Protein AF-A0A7X2MTB7-F1 (afdb_monomer_lite)

Radius of gyration: 14.41 Å; chains: 1; bounding box: 42×30×32 Å

Secondary structure (DSSP, 8-state):
------EEEEETTEEEEEE-S-SS--HHHHHHHHTS--SEEEEE--BSS-SS--SS-BHHHHHHHHHHH--SEEEEES--HHHHHHHTTSPPPTTEEE--TT-----S--S----

pLDDT: mean 92.4, std 11.36, range [48.0, 98.69]

Foldseek 3Di:
DDDDDWDWDDDPNAIETAAPAADADDPVRLVVLLPDAHQEYEAEAAADDDPDDDRHHHPVRQVVSCVSNVHQAYEYDNYHPNRVVVCVPDPDDPRYDYDDPPDDDDRPCPDDDDD

Sequence (115 aa):
SKLTHGYLFDWHGTRLAWLCDTCGLPPDTADFLRGQPLDQLVIDCNDPPQAEPRNHNDVTQALAIAEMLQPRQTWLTHLSHEMDNWLAENPLPDGVLAARDGQTLLCGAHWPVTV

Organism: Enterobacter agglomerans (NCBI:txid549)

Structure (mmCIF, N/CA/C/O backbone):
data_AF-A0A7X2MTB7-F1
#
_entry.id   AF-A0A7X2MTB7-F1
#
loop_
_atom_site.group_PDB
_atom_site.id
_atom_site.type_symbol
_atom_site.label_atom_id
_atom_site.label_alt_id
_atom_site.label_comp_id
_atom_site.label_asym_id
_atom_site.label_entity_id
_atom_site.label_seq_id
_atom_site.pdbx_PDB_ins_code
_atom_site.Cartn_x
_atom_site.Cartn_y
_atom_site.Cartn_z
_atom_site.occupancy
_atom_site.B_iso_or_equiv
_atom_site.auth_seq_id
_atom_site.auth_comp_id
_atom_site.auth_asym_id
_atom_site.auth_atom_id
_atom_site.pdbx_PDB_model_num
ATOM 1 N N . SER A 1 1 ? -6.693 12.319 -15.224 1.00 65.69 1 SER A N 1
ATOM 2 C CA . SER A 1 1 ? -7.130 11.554 -14.043 1.00 65.69 1 SER A CA 1
ATOM 3 C C . SER A 1 1 ? -8.577 11.909 -13.717 1.00 65.69 1 SER A C 1
ATOM 5 O O . SER A 1 1 ? -8.968 13.044 -13.987 1.00 65.69 1 SER A O 1
ATOM 7 N N . LYS A 1 2 ? -9.378 10.950 -13.236 1.00 80.56 2 LYS A N 1
ATOM 8 C CA . LYS A 1 2 ? -10.731 11.179 -12.690 1.00 80.56 2 LYS A CA 1
ATOM 9 C C . LYS A 1 2 ? -10.641 11.189 -11.159 1.00 80.56 2 LYS A C 1
ATOM 11 O O . LYS A 1 2 ? -9.608 10.833 -10.610 1.00 80.56 2 LYS A O 1
ATOM 16 N N . LEU A 1 3 ? -11.703 11.616 -10.479 1.00 89.94 3 LEU A N 1
ATOM 17 C CA . LEU A 1 3 ? -11.776 11.491 -9.024 1.00 89.94 3 LEU A CA 1
ATOM 18 C C . LEU A 1 3 ? -11.737 10.003 -8.638 1.00 89.94 3 LEU A C 1
ATOM 20 O O . LEU A 1 3 ? -12.569 9.234 -9.121 1.00 89.94 3 LEU A O 1
ATOM 24 N N . THR A 1 4 ? -10.791 9.636 -7.777 1.00 94.00 4 THR A N 1
ATOM 25 C CA . THR A 1 4 ? -10.588 8.267 -7.287 1.00 94.00 4 THR A CA 1
ATOM 26 C C . THR A 1 4 ? -10.678 8.259 -5.767 1.00 94.00 4 THR A C 1
ATOM 28 O O . THR A 1 4 ? -10.204 9.185 -5.107 1.00 94.00 4 THR A O 1
ATOM 31 N N . HIS A 1 5 ? -11.298 7.220 -5.212 1.00 96.50 5 HIS A N 1
ATOM 32 C CA . HIS A 1 5 ? -11.451 7.038 -3.774 1.00 96.50 5 HIS A CA 1
ATOM 33 C C . HIS A 1 5 ? -10.877 5.688 -3.353 1.00 96.50 5 HIS A C 1
ATOM 35 O O . HIS A 1 5 ? -11.167 4.672 -3.978 1.00 96.50 5 HIS A O 1
ATOM 41 N N . GLY A 1 6 ? -10.112 5.693 -2.263 1.00 97.31 6 GLY A N 1
ATOM 42 C CA . GLY A 1 6 ? -9.877 4.496 -1.462 1.00 97.31 6 GLY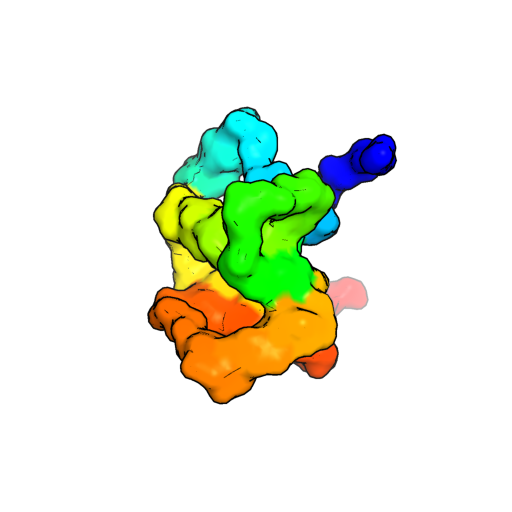 A CA 1
ATOM 43 C C . GLY A 1 6 ? -10.988 4.307 -0.427 1.00 97.31 6 GLY A C 1
ATOM 44 O O . GLY A 1 6 ? -11.746 5.238 -0.136 1.00 97.31 6 GLY A O 1
ATOM 45 N N . TYR A 1 7 ? -11.064 3.112 0.152 1.00 98.00 7 TYR A N 1
ATOM 46 C CA . TYR A 1 7 ? -12.074 2.758 1.151 1.00 98.00 7 TYR A CA 1
ATOM 47 C C . TYR A 1 7 ? -11.429 2.148 2.394 1.00 98.00 7 TYR A C 1
ATOM 49 O O . TYR A 1 7 ? -10.503 1.347 2.292 1.00 98.00 7 TYR A O 1
ATOM 57 N N . LEU A 1 8 ? -11.950 2.503 3.568 1.00 97.81 8 LEU A N 1
ATOM 58 C CA . LEU A 1 8 ? -11.659 1.826 4.829 1.00 97.81 8 LEU A CA 1
ATOM 59 C C . LEU A 1 8 ? -12.908 1.055 5.256 1.00 97.81 8 LEU A C 1
ATOM 61 O O . LEU A 1 8 ? -13.969 1.647 5.454 1.00 97.81 8 LEU A O 1
ATOM 65 N N . PHE A 1 9 ? -12.770 -0.253 5.418 1.00 95.50 9 PHE A N 1
ATOM 66 C CA . PHE A 1 9 ? -13.792 -1.123 5.982 1.00 95.50 9 PHE A CA 1
ATOM 67 C C . PHE A 1 9 ? -13.479 -1.333 7.461 1.00 95.50 9 PHE A C 1
ATOM 69 O O . PHE A 1 9 ? -12.379 -1.768 7.796 1.00 95.50 9 PHE A O 1
ATOM 76 N N . ASP A 1 10 ? -14.439 -1.033 8.333 1.00 93.31 10 ASP A N 1
ATOM 77 C CA . ASP A 1 10 ? -14.369 -1.311 9.769 1.00 93.31 10 ASP A CA 1
ATOM 78 C C . ASP A 1 10 ? -15.505 -2.269 10.129 1.00 93.31 10 ASP A C 1
ATOM 80 O O . ASP A 1 10 ? -16.684 -1.961 9.924 1.00 93.31 10 ASP A O 1
ATOM 84 N N . TRP A 1 11 ? -15.149 -3.454 10.617 1.00 88.25 11 TRP A N 1
ATOM 85 C CA . TRP A 1 11 ? -16.112 -4.468 11.012 1.00 88.25 11 TRP A CA 1
ATOM 86 C C . TRP A 1 11 ? -15.626 -5.242 12.230 1.00 88.25 11 TRP A C 1
ATOM 88 O O . TRP A 1 11 ? -14.605 -5.923 12.184 1.00 88.25 11 TRP A O 1
ATOM 98 N N . HIS A 1 12 ? -16.397 -5.177 13.319 1.00 86.81 12 HIS A N 1
ATOM 99 C CA . HIS A 1 12 ? -16.155 -5.954 14.542 1.00 86.81 12 HIS A CA 1
ATOM 100 C C . HIS A 1 12 ? -14.711 -5.822 15.076 1.00 86.81 12 HIS A C 1
ATOM 102 O O . HIS A 1 12 ? -14.137 -6.776 15.597 1.00 86.81 12 HIS A O 1
ATOM 108 N N . GLY A 1 13 ? -14.120 -4.628 14.951 1.00 85.12 13 GLY A N 1
ATOM 109 C CA . GLY A 1 13 ? -12.756 -4.352 15.404 1.00 85.12 13 GLY A CA 1
ATOM 110 C C . GLY A 1 13 ? -11.658 -4.829 14.453 1.00 85.12 13 GLY A C 1
ATOM 111 O O . GLY A 1 13 ? -10.490 -4.693 14.797 1.00 85.12 13 GLY A O 1
ATOM 112 N N . THR A 1 14 ? -12.011 -5.364 13.281 1.00 90.38 14 THR A N 1
ATOM 113 C CA . THR A 1 14 ? -11.074 -5.591 12.177 1.00 90.38 14 THR A CA 1
ATOM 114 C C . THR A 1 14 ? -11.167 -4.467 11.157 1.00 90.38 14 THR A C 1
ATOM 116 O O . THR A 1 14 ? -12.270 -4.041 10.798 1.00 90.38 14 THR A O 1
ATOM 119 N N . ARG A 1 15 ? -10.013 -4.013 10.660 1.00 94.56 15 ARG A N 1
ATOM 120 C CA . ARG A 1 15 ? -9.942 -2.933 9.669 1.00 94.56 15 ARG A CA 1
ATOM 121 C C . ARG A 1 15 ? -9.154 -3.317 8.428 1.00 94.56 15 ARG A C 1
ATOM 123 O O . ARG A 1 15 ? -8.008 -3.758 8.522 1.00 94.56 15 ARG A O 1
ATOM 130 N N . LEU A 1 16 ? -9.765 -3.088 7.266 1.00 96.88 16 LEU A N 1
ATOM 131 C CA . LEU A 1 16 ? -9.142 -3.259 5.955 1.00 96.88 16 LEU A CA 1
ATOM 132 C C . LEU A 1 16 ? -9.163 -1.939 5.189 1.00 96.88 16 LEU A C 1
ATOM 134 O O . LEU A 1 16 ? -10.232 -1.373 4.968 1.00 96.88 16 LEU A O 1
ATOM 138 N N . ALA A 1 17 ? -8.000 -1.472 4.745 1.00 98.19 17 ALA A N 1
ATOM 139 C CA . ALA A 1 17 ? -7.891 -0.366 3.801 1.00 98.19 17 ALA A CA 1
ATOM 140 C C . ALA A 1 17 ? -7.702 -0.911 2.378 1.00 98.19 17 ALA A C 1
ATOM 142 O O . ALA A 1 17 ? -6.840 -1.757 2.154 1.00 98.19 17 ALA A O 1
ATOM 143 N N . TRP A 1 18 ? -8.494 -0.422 1.426 1.00 98.44 18 TRP A N 1
ATOM 144 C CA . TRP A 1 18 ? -8.375 -0.713 -0.003 1.00 98.44 18 TRP A CA 1
ATOM 145 C C . TRP A 1 18 ? -8.043 0.574 -0.757 1.00 98.44 18 TRP A C 1
ATOM 147 O O . TRP A 1 18 ? -8.889 1.465 -0.875 1.00 98.44 18 TRP A O 1
ATOM 157 N N . LEU A 1 19 ? -6.809 0.682 -1.247 1.00 98.31 19 LEU A N 1
ATOM 158 C CA . LEU A 1 19 ? -6.231 1.896 -1.823 1.00 98.31 19 LEU A CA 1
ATOM 159 C C . LEU A 1 19 ? -5.758 1.622 -3.259 1.00 98.31 19 LEU A C 1
ATOM 161 O O . LEU A 1 19 ? -4.579 1.370 -3.497 1.00 98.31 19 LEU A O 1
ATOM 165 N N . CYS A 1 20 ? -6.693 1.636 -4.210 1.00 96.44 20 CYS A N 1
ATOM 166 C CA . CYS A 1 20 ? -6.417 1.411 -5.629 1.00 96.44 20 CYS A CA 1
ATOM 167 C C . CYS A 1 20 ? -7.463 2.142 -6.493 1.00 96.44 20 CYS A C 1
ATOM 169 O O . CYS A 1 20 ? -8.658 2.020 -6.215 1.00 96.44 20 CYS A O 1
ATOM 171 N N . ASP A 1 21 ? -7.097 2.905 -7.524 1.00 95.56 21 ASP A N 1
ATOM 172 C CA . ASP A 1 21 ? -5.727 3.220 -7.982 1.00 95.56 21 ASP A CA 1
ATOM 173 C C . ASP A 1 21 ? -5.165 4.452 -7.246 1.00 95.56 21 ASP A C 1
ATOM 175 O O . ASP A 1 21 ? -5.921 5.378 -6.924 1.00 95.56 21 ASP A O 1
ATOM 179 N N . THR A 1 22 ? -3.854 4.500 -6.976 1.00 95.19 22 THR A N 1
ATOM 180 C CA . THR A 1 22 ? -3.219 5.662 -6.326 1.00 95.19 22 THR A CA 1
ATOM 181 C C . THR A 1 22 ? -1.715 5.776 -6.606 1.00 95.19 22 THR A C 1
ATOM 183 O O . THR A 1 22 ? -1.015 4.783 -6.770 1.00 95.19 22 THR A O 1
ATOM 186 N N . CYS A 1 23 ? -1.201 7.009 -6.587 1.00 94.81 23 CYS A N 1
ATOM 187 C CA . CYS A 1 23 ? 0.229 7.326 -6.593 1.00 94.81 23 CYS A CA 1
ATOM 188 C C . CYS A 1 23 ? 0.524 8.219 -5.385 1.00 94.81 23 CYS A C 1
ATOM 190 O O . CYS A 1 23 ? 0.114 9.383 -5.345 1.00 94.81 23 CYS A O 1
ATOM 192 N N . GLY A 1 24 ? 1.182 7.667 -4.371 1.00 95.00 24 GLY A N 1
ATOM 193 C CA . GLY A 1 24 ? 1.238 8.261 -3.042 1.00 95.00 24 GLY A CA 1
ATOM 194 C C . GLY A 1 24 ? -0.127 8.268 -2.344 1.00 95.00 24 GLY A C 1
ATOM 195 O O . GLY A 1 24 ? -1.089 7.629 -2.776 1.00 95.00 24 GLY A O 1
ATOM 196 N N . LEU A 1 25 ? -0.215 9.030 -1.254 1.00 96.25 25 LEU A N 1
ATOM 197 C CA . LEU A 1 25 ? -1.468 9.362 -0.580 1.00 96.25 25 LEU A CA 1
ATOM 198 C C . LEU A 1 25 ? -1.534 10.876 -0.357 1.00 96.25 25 LEU A C 1
ATOM 200 O O . LEU A 1 25 ? -0.527 11.469 0.041 1.00 96.25 25 LEU A O 1
ATOM 204 N N . PRO A 1 26 ? -2.701 11.516 -0.552 1.00 96.31 26 PRO A N 1
ATOM 205 C CA . PRO A 1 26 ? -2.906 12.883 -0.092 1.00 96.31 26 PRO A CA 1
ATOM 206 C C . PRO A 1 26 ? -2.625 12.995 1.418 1.00 96.31 26 PRO A C 1
ATOM 208 O O . PRO A 1 26 ? -2.977 12.066 2.152 1.00 96.31 26 PRO A O 1
ATOM 211 N N . PRO A 1 27 ? -2.054 14.114 1.907 1.00 96.38 27 PRO A N 1
ATOM 212 C CA . PRO A 1 27 ? -1.695 14.272 3.319 1.00 96.38 27 PRO A CA 1
ATOM 213 C C . PRO A 1 27 ? -2.841 13.958 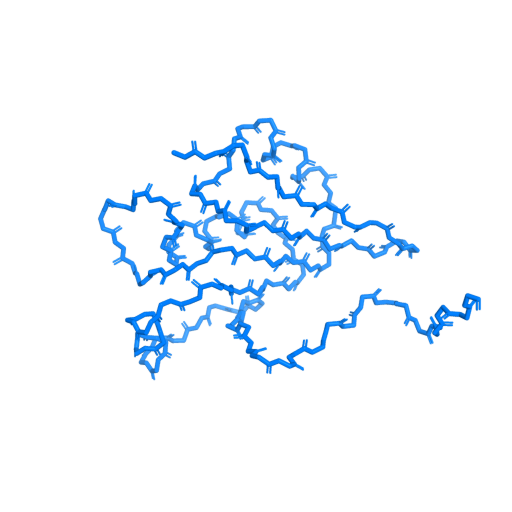4.288 1.00 96.38 27 PRO A C 1
ATOM 215 O O . PRO A 1 27 ? -2.668 13.149 5.192 1.00 96.38 27 PRO A O 1
ATOM 218 N N . ASP A 1 28 ? -4.040 14.484 4.028 1.00 97.06 28 ASP A N 1
ATOM 219 C CA . ASP A 1 28 ? -5.214 14.252 4.880 1.00 97.06 28 ASP A CA 1
ATOM 220 C C . ASP A 1 28 ? -5.625 12.769 4.922 1.00 97.06 28 ASP A C 1
ATOM 222 O O . ASP A 1 28 ? -6.057 12.259 5.956 1.00 97.06 28 ASP A O 1
ATOM 226 N N . THR A 1 29 ? -5.467 12.045 3.805 1.00 97.69 29 THR A N 1
ATOM 227 C CA . THR A 1 29 ? -5.714 10.596 3.739 1.00 97.69 29 THR A CA 1
ATOM 228 C C . THR A 1 29 ? -4.656 9.823 4.519 1.00 97.69 29 THR A C 1
ATOM 230 O O . THR A 1 29 ? -5.001 8.906 5.265 1.00 97.69 29 THR A O 1
ATOM 233 N N . ALA A 1 30 ? -3.381 10.197 4.381 1.00 97.56 30 ALA A N 1
ATOM 234 C CA . ALA A 1 30 ? -2.287 9.578 5.122 1.00 97.56 30 ALA A CA 1
ATOM 235 C C . ALA A 1 30 ? -2.447 9.786 6.637 1.00 97.56 30 ALA A C 1
ATOM 237 O O . ALA A 1 30 ? -2.303 8.835 7.406 1.00 97.56 30 ALA A O 1
ATOM 238 N N . ASP A 1 31 ? -2.807 10.996 7.066 1.00 97.62 31 ASP A N 1
ATOM 239 C CA . ASP A 1 31 ? -3.034 11.328 8.474 1.00 97.62 31 ASP A CA 1
ATOM 240 C C . ASP A 1 31 ? -4.239 10.581 9.053 1.00 97.62 31 ASP A C 1
ATOM 242 O O . ASP A 1 31 ? -4.147 10.009 10.143 1.00 97.62 31 ASP A O 1
ATOM 246 N N . PHE A 1 32 ? -5.345 10.512 8.305 1.00 97.94 32 PHE A N 1
ATOM 247 C CA . PHE A 1 32 ? -6.517 9.732 8.699 1.00 97.94 32 PHE A CA 1
ATOM 248 C C . PHE A 1 32 ? -6.185 8.247 8.891 1.00 97.94 32 PHE A C 1
ATOM 250 O O . PHE A 1 32 ? -6.582 7.666 9.904 1.00 97.94 32 PHE A O 1
ATOM 257 N N . LEU A 1 33 ? -5.462 7.638 7.942 1.00 98.06 33 LEU A N 1
ATOM 258 C CA . LEU A 1 33 ? -5.122 6.212 7.970 1.00 98.06 33 LEU A CA 1
ATOM 259 C C . LEU A 1 33 ? -4.076 5.877 9.037 1.00 98.06 33 LEU A C 1
ATOM 261 O O . LEU A 1 33 ? -4.203 4.839 9.680 1.00 98.06 33 LEU A O 1
ATOM 265 N N . ARG A 1 34 ? -3.099 6.758 9.294 1.00 96.12 34 ARG A N 1
ATOM 266 C CA . ARG A 1 34 ? -2.098 6.569 10.363 1.00 96.12 34 ARG A CA 1
ATOM 267 C C . ARG A 1 34 ? -2.743 6.479 11.751 1.00 96.12 34 ARG A C 1
ATOM 269 O O . ARG A 1 34 ? -2.201 5.844 12.649 1.00 96.12 34 ARG A O 1
ATOM 276 N N . GLY A 1 35 ? -3.910 7.099 11.929 1.00 93.25 35 GLY A N 1
ATOM 277 C CA . GLY A 1 35 ? -4.710 7.002 13.151 1.00 93.25 35 GLY A CA 1
ATOM 278 C C . GLY A 1 35 ? -5.493 5.692 13.312 1.00 93.25 35 GLY A C 1
ATOM 279 O O . GLY A 1 35 ? -6.189 5.538 14.316 1.00 93.25 35 GLY A O 1
ATOM 280 N N . GLN A 1 36 ? -5.429 4.763 12.351 1.00 95.25 36 GLN A N 1
ATOM 281 C CA . GLN A 1 36 ? -6.200 3.519 12.369 1.00 95.25 36 GLN A CA 1
ATOM 282 C C . GLN A 1 36 ? -5.283 2.301 12.582 1.00 95.25 36 GLN A C 1
ATOM 284 O O . GLN A 1 36 ? -4.347 2.114 11.812 1.00 95.25 36 GLN A O 1
ATOM 289 N N . PRO A 1 37 ? -5.564 1.404 13.545 1.00 94.62 37 PRO A N 1
ATOM 290 C CA . PRO A 1 37 ? -4.970 0.069 13.557 1.00 94.62 37 PRO A CA 1
ATOM 291 C C . PRO A 1 37 ? -5.491 -0.745 12.367 1.00 94.62 37 PRO A C 1
ATOM 293 O O . PRO A 1 37 ? -6.627 -1.214 12.395 1.00 94.62 37 PRO A O 1
ATOM 296 N N . LEU A 1 38 ? -4.688 -0.882 11.313 1.00 96.06 38 LEU A N 1
ATOM 297 C CA . LEU A 1 38 ? -5.048 -1.653 10.124 1.00 96.06 38 LEU A CA 1
ATOM 298 C C . LEU A 1 38 ? -4.630 -3.117 10.286 1.00 96.06 38 LEU A C 1
ATOM 300 O O . LEU A 1 38 ? -3.458 -3.424 10.507 1.00 96.06 38 LEU A O 1
ATOM 304 N N . ASP A 1 39 ? -5.570 -4.042 10.113 1.00 95.94 39 ASP A N 1
ATOM 305 C CA . ASP A 1 39 ? -5.238 -5.464 10.017 1.00 95.94 39 ASP A CA 1
ATOM 306 C C . ASP A 1 39 ? -4.779 -5.823 8.607 1.00 95.94 39 ASP A C 1
ATOM 308 O O . ASP A 1 39 ? -3.874 -6.637 8.435 1.00 95.94 39 ASP A O 1
ATOM 312 N N . GLN A 1 40 ? -5.404 -5.216 7.600 1.00 96.62 40 GLN A N 1
ATOM 313 C CA . GLN A 1 40 ? -5.143 -5.499 6.195 1.00 96.62 40 GLN A CA 1
ATOM 314 C C . GLN A 1 40 ? -5.018 -4.189 5.414 1.00 96.62 40 GLN A C 1
ATOM 316 O O . GLN A 1 40 ? -5.887 -3.318 5.494 1.00 96.62 40 GLN A O 1
ATOM 321 N N . LEU A 1 41 ? -3.962 -4.064 4.621 1.00 98.38 41 LEU A N 1
ATOM 322 C CA . LEU A 1 41 ? -3.804 -3.013 3.622 1.00 98.38 41 LEU A CA 1
ATOM 323 C C . LEU A 1 41 ? -3.738 -3.666 2.246 1.00 98.38 41 LEU A C 1
ATOM 325 O O . LEU A 1 41 ? -2.837 -4.454 1.993 1.00 98.38 41 LEU A O 1
ATOM 329 N N . VAL A 1 42 ? -4.666 -3.337 1.357 1.00 98.69 42 VAL A N 1
ATOM 330 C CA . VAL A 1 42 ? -4.575 -3.654 -0.070 1.00 98.69 42 VAL A CA 1
ATOM 331 C C . VAL A 1 42 ? -4.233 -2.363 -0.796 1.00 98.69 42 VAL A C 1
ATOM 333 O O . VAL A 1 42 ? -4.979 -1.389 -0.678 1.00 98.69 42 VAL A O 1
ATOM 336 N N . ILE A 1 43 ? -3.110 -2.331 -1.508 1.00 98.69 43 ILE A N 1
ATOM 337 C CA . ILE A 1 43 ? -2.582 -1.103 -2.106 1.00 98.69 43 ILE A CA 1
ATOM 338 C C . ILE A 1 43 ? -2.077 -1.328 -3.530 1.00 98.69 43 ILE A C 1
ATOM 340 O O . ILE A 1 43 ? -1.469 -2.354 -3.833 1.00 98.69 43 ILE A O 1
ATOM 344 N N . ASP A 1 44 ? -2.352 -0.351 -4.390 1.00 98.12 44 ASP A N 1
ATOM 345 C CA . ASP A 1 44 ? -1.809 -0.240 -5.745 1.00 98.12 44 ASP A CA 1
ATOM 346 C C . ASP A 1 44 ? -0.272 -0.283 -5.741 1.00 98.12 44 ASP A C 1
ATOM 348 O O . ASP A 1 44 ? 0.369 0.439 -4.970 1.00 98.12 44 ASP A O 1
ATOM 352 N N . CYS A 1 45 ? 0.298 -1.132 -6.597 1.00 97.94 45 CYS A N 1
ATOM 353 C CA . CYS A 1 45 ? 1.729 -1.290 -6.828 1.00 97.94 45 CYS A CA 1
ATOM 354 C C . CYS A 1 45 ? 1.972 -1.800 -8.258 1.00 97.94 45 CYS A C 1
ATOM 356 O O . CYS A 1 45 ? 2.294 -2.968 -8.481 1.00 97.94 45 CYS A O 1
ATOM 358 N N . ASN A 1 46 ? 1.806 -0.927 -9.244 1.00 96.94 46 ASN A N 1
ATOM 359 C CA . ASN A 1 46 ? 1.894 -1.326 -10.643 1.00 96.94 46 ASN A CA 1
ATOM 360 C C . ASN A 1 46 ? 3.305 -1.712 -11.088 1.00 96.94 46 ASN A C 1
ATOM 362 O O . ASN A 1 46 ? 3.456 -2.640 -11.884 1.00 96.94 46 ASN A O 1
ATOM 366 N N . ASP A 1 47 ? 4.327 -1.020 -10.594 1.00 96.56 47 ASP A N 1
ATOM 367 C CA . ASP A 1 47 ? 5.655 -1.047 -11.205 1.00 96.56 47 ASP A CA 1
ATOM 368 C C . ASP A 1 47 ? 6.764 -1.553 -10.255 1.00 96.56 47 ASP A C 1
ATOM 370 O O . ASP A 1 47 ? 6.713 -1.302 -9.045 1.00 96.56 47 ASP A O 1
ATOM 374 N N . PRO A 1 48 ? 7.820 -2.204 -10.792 1.00 97.00 48 PRO A N 1
ATOM 375 C CA . PRO A 1 48 ? 9.108 -2.353 -10.103 1.00 97.00 48 PRO A CA 1
ATOM 376 C C . PRO A 1 48 ? 9.688 -0.995 -9.679 1.00 97.00 48 PRO A C 1
ATOM 378 O O . PRO A 1 48 ? 9.194 0.028 -10.144 1.00 97.00 48 PRO A O 1
ATOM 381 N N . PRO A 1 49 ? 10.773 -0.937 -8.881 1.00 96.69 49 PRO A N 1
ATOM 382 C CA . PRO A 1 49 ? 11.367 0.333 -8.464 1.00 96.69 49 PRO A CA 1
ATOM 383 C C . PRO A 1 49 ? 11.643 1.269 -9.651 1.00 96.69 49 PRO A C 1
ATOM 385 O O . PRO A 1 49 ? 12.392 0.915 -10.567 1.00 96.69 49 PRO A O 1
ATOM 388 N N . GLN A 1 50 ? 11.062 2.469 -9.628 1.00 92.44 50 GLN A N 1
ATOM 389 C CA . GLN A 1 50 ? 11.233 3.484 -10.668 1.00 92.44 50 GLN A CA 1
ATOM 390 C C . GLN A 1 50 ? 11.789 4.781 -10.079 1.00 92.44 50 GLN A C 1
ATOM 392 O O . GLN A 1 50 ? 11.470 5.178 -8.964 1.00 92.44 50 GLN A O 1
ATOM 397 N N . ALA A 1 51 ? 12.605 5.487 -10.866 1.00 87.62 51 ALA A N 1
ATOM 398 C CA . ALA A 1 51 ? 13.125 6.795 -10.467 1.00 87.62 51 ALA A CA 1
ATOM 399 C C . ALA A 1 51 ? 12.023 7.871 -10.411 1.00 87.62 51 ALA A C 1
ATOM 401 O O . ALA A 1 51 ? 12.060 8.744 -9.549 1.00 87.62 51 ALA A O 1
ATOM 402 N N . GLU A 1 52 ? 11.049 7.804 -11.326 1.00 84.38 52 GLU A N 1
ATOM 403 C CA . GLU A 1 52 ? 9.954 8.773 -11.441 1.00 84.38 52 GLU A CA 1
ATOM 404 C C . GLU A 1 52 ? 8.613 8.065 -11.718 1.00 84.38 52 GLU A C 1
ATOM 406 O O . GLU A 1 52 ? 8.182 7.979 -12.875 1.00 84.38 52 GLU A O 1
ATOM 411 N N . PRO A 1 53 ? 7.937 7.552 -10.674 1.00 80.62 53 PRO A N 1
ATOM 412 C CA . PRO A 1 53 ? 6.598 6.983 -10.802 1.00 80.62 53 PRO A CA 1
ATOM 413 C C . PRO A 1 53 ? 5.606 8.046 -11.282 1.00 80.62 53 PRO A C 1
ATOM 415 O O . PRO A 1 53 ? 5.692 9.215 -10.899 1.00 80.62 53 PRO A O 1
ATOM 418 N N . ARG A 1 54 ? 4.675 7.654 -12.157 1.00 82.56 54 ARG A N 1
ATOM 419 C CA . ARG A 1 54 ? 3.737 8.594 -12.796 1.00 82.56 54 ARG A CA 1
ATOM 420 C C . ARG A 1 54 ? 2.367 8.587 -12.129 1.00 82.56 54 ARG A C 1
ATOM 422 O O . ARG A 1 54 ? 2.028 9.509 -11.401 1.00 82.56 54 ARG A O 1
ATOM 429 N N . ASN A 1 55 ? 1.558 7.578 -12.448 1.00 90.56 55 ASN A N 1
ATOM 430 C CA . ASN A 1 55 ? 0.136 7.534 -12.090 1.00 90.56 55 ASN A CA 1
ATOM 431 C C . ASN A 1 55 ? -0.209 6.424 -11.091 1.00 90.56 55 ASN A C 1
ATOM 433 O O . ASN A 1 55 ? -1.314 6.436 -10.560 1.00 90.56 55 ASN A O 1
ATOM 437 N N . HIS A 1 56 ? 0.729 5.516 -10.841 1.00 94.94 56 HIS A N 1
ATOM 438 C CA . HIS A 1 56 ? 0.616 4.400 -9.912 1.00 94.94 56 HIS A CA 1
ATOM 439 C C . HIS A 1 56 ? 1.867 4.371 -9.040 1.00 94.94 56 HIS A C 1
ATOM 441 O O . HIS A 1 56 ? 2.918 4.878 -9.450 1.00 94.94 56 HIS A O 1
ATOM 447 N N . ASN A 1 57 ? 1.757 3.777 -7.855 1.00 96.44 57 ASN A N 1
ATOM 448 C CA . ASN A 1 57 ? 2.934 3.505 -7.042 1.00 96.44 57 ASN A CA 1
ATOM 449 C C . ASN A 1 57 ? 3.838 2.493 -7.750 1.00 96.44 57 ASN A C 1
ATOM 451 O O . ASN A 1 57 ? 3.368 1.480 -8.278 1.00 96.44 57 ASN A O 1
ATOM 455 N N . ASP A 1 58 ? 5.142 2.723 -7.659 1.00 97.56 58 ASP A N 1
ATOM 456 C CA . ASP A 1 58 ? 6.092 1.626 -7.730 1.00 97.56 58 ASP A CA 1
ATOM 457 C C . ASP A 1 58 ? 6.148 0.885 -6.381 1.00 97.56 58 ASP A C 1
ATOM 459 O O . ASP A 1 58 ? 5.608 1.339 -5.361 1.00 97.56 58 ASP A O 1
ATOM 463 N N . VAL A 1 59 ? 6.841 -0.252 -6.349 1.00 98.00 59 VAL A N 1
ATOM 464 C CA . VAL A 1 59 ? 7.018 -1.022 -5.110 1.00 98.00 59 VAL A CA 1
ATOM 465 C C . VAL A 1 59 ? 7.695 -0.212 -4.005 1.00 98.00 59 VAL A C 1
ATOM 467 O O . VAL A 1 59 ? 7.345 -0.363 -2.838 1.00 98.00 59 VAL A O 1
ATOM 470 N N . THR A 1 60 ? 8.604 0.706 -4.342 1.00 97.44 60 THR A N 1
ATOM 471 C CA . THR A 1 60 ? 9.277 1.569 -3.361 1.00 97.44 60 THR A CA 1
ATOM 472 C C . THR A 1 60 ? 8.276 2.459 -2.622 1.00 97.44 60 THR A C 1
ATOM 474 O O . THR A 1 60 ? 8.279 2.515 -1.390 1.00 97.44 60 THR A O 1
ATOM 477 N N . GLN A 1 61 ? 7.389 3.133 -3.358 1.00 97.69 61 GLN A N 1
ATOM 478 C CA . GLN A 1 61 ? 6.360 4.003 -2.793 1.00 97.69 61 GLN A CA 1
ATOM 479 C C . GLN A 1 61 ? 5.302 3.209 -2.027 1.00 97.69 61 GLN A C 1
ATOM 481 O O . GLN A 1 61 ? 4.929 3.610 -0.922 1.00 97.69 61 GLN A O 1
ATOM 486 N N . ALA A 1 62 ? 4.851 2.072 -2.565 1.00 98.25 62 ALA A N 1
ATOM 487 C CA . ALA A 1 62 ? 3.877 1.219 -1.886 1.00 98.25 62 ALA A CA 1
ATOM 488 C C . ALA A 1 62 ? 4.417 0.707 -0.538 1.00 98.25 62 ALA A C 1
ATOM 490 O O . ALA A 1 62 ? 3.707 0.744 0.470 1.00 98.25 62 ALA A O 1
ATOM 491 N N . LEU 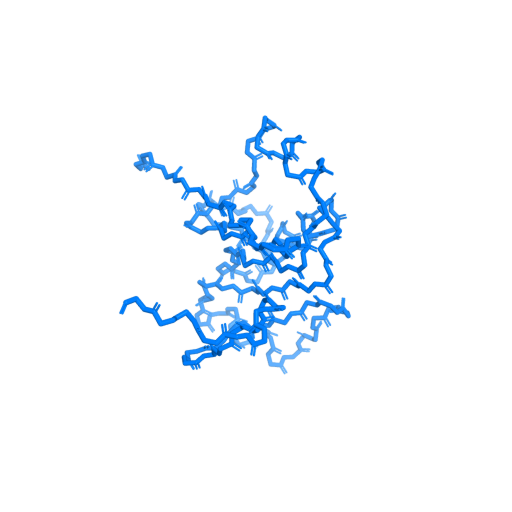A 1 63 ? 5.694 0.307 -0.493 1.00 98.44 63 LEU A N 1
ATOM 492 C CA . LEU A 1 63 ? 6.365 -0.102 0.742 1.00 98.44 63 LEU A CA 1
ATOM 493 C C . LEU A 1 63 ? 6.533 1.058 1.728 1.00 98.44 63 LEU A C 1
ATOM 495 O O . LEU A 1 63 ? 6.273 0.870 2.913 1.00 98.44 63 LEU A O 1
ATOM 499 N N . ALA A 1 64 ? 6.886 2.260 1.266 1.00 98.00 64 ALA A N 1
ATOM 500 C CA . ALA A 1 64 ? 6.974 3.436 2.135 1.00 98.00 64 ALA A CA 1
ATOM 501 C C . ALA A 1 64 ? 5.610 3.807 2.750 1.00 98.00 64 ALA A C 1
ATOM 503 O O . ALA A 1 64 ? 5.527 4.206 3.914 1.00 98.00 64 ALA A O 1
ATOM 504 N N . ILE A 1 65 ? 4.518 3.644 1.994 1.00 98.31 65 ILE A N 1
ATOM 505 C CA . ILE A 1 65 ? 3.156 3.823 2.515 1.00 98.31 65 ILE A CA 1
ATOM 506 C C . ILE A 1 65 ? 2.836 2.741 3.551 1.00 98.31 65 ILE A C 1
ATOM 508 O O . ILE A 1 65 ? 2.332 3.065 4.625 1.00 98.31 65 ILE A O 1
ATOM 512 N N . ALA A 1 66 ? 3.150 1.475 3.270 1.00 98.38 66 ALA A N 1
ATOM 513 C CA . ALA A 1 66 ? 2.944 0.385 4.222 1.00 98.38 66 ALA A CA 1
ATOM 514 C C . ALA A 1 66 ? 3.743 0.604 5.518 1.00 98.38 66 ALA A C 1
ATOM 516 O O . ALA A 1 66 ? 3.193 0.467 6.609 1.00 98.38 66 ALA A O 1
ATOM 517 N N . GLU A 1 67 ? 5.001 1.032 5.417 1.00 97.75 67 GLU A N 1
ATOM 518 C CA . GLU A 1 67 ? 5.837 1.374 6.568 1.00 97.75 67 GLU A CA 1
ATOM 519 C C . GLU A 1 67 ? 5.255 2.553 7.361 1.00 97.75 67 GLU A C 1
ATOM 521 O O . GLU A 1 67 ? 5.225 2.525 8.586 1.00 97.75 67 GLU A O 1
ATOM 526 N N . MET A 1 68 ? 4.719 3.574 6.698 1.00 97.88 68 MET A N 1
ATOM 527 C CA . MET A 1 68 ? 4.068 4.691 7.384 1.00 97.88 68 MET A CA 1
ATOM 528 C C . MET A 1 68 ? 2.775 4.281 8.109 1.00 97.88 68 MET A C 1
ATOM 530 O O . MET A 1 68 ? 2.469 4.840 9.165 1.00 97.88 68 MET A O 1
ATOM 534 N N . LEU A 1 69 ? 1.993 3.366 7.530 1.00 98.00 69 LEU A N 1
ATOM 535 C CA . LEU A 1 69 ? 0.680 2.968 8.051 1.00 98.00 69 LEU A CA 1
ATOM 536 C C . LEU A 1 69 ? 0.736 1.784 9.028 1.00 98.00 69 LEU A C 1
ATOM 538 O O . LEU A 1 69 ? -0.218 1.585 9.775 1.00 98.00 69 LEU A O 1
ATOM 542 N N . GLN A 1 70 ? 1.832 1.019 9.035 1.00 97.38 70 GLN A N 1
ATOM 543 C CA . GLN A 1 70 ? 2.073 -0.129 9.921 1.00 97.38 70 GLN A CA 1
ATOM 544 C C . GLN A 1 70 ? 0.897 -1.137 9.990 1.00 97.38 70 GLN A C 1
ATOM 546 O O . GLN A 1 70 ? 0.459 -1.495 11.089 1.00 97.38 70 GLN A O 1
ATOM 551 N N . PRO A 1 71 ? 0.345 -1.612 8.852 1.00 97.25 71 PRO A N 1
ATOM 552 C CA . PRO A 1 71 ? -0.689 -2.640 8.878 1.00 97.25 71 PRO A CA 1
ATOM 553 C C . PRO A 1 71 ? -0.108 -3.985 9.335 1.00 97.25 71 PRO A C 1
ATOM 555 O O . PRO A 1 71 ? 1.078 -4.262 9.158 1.00 97.25 71 PRO A O 1
ATOM 558 N N . ARG A 1 72 ? -0.956 -4.877 9.857 1.00 96.00 72 ARG A N 1
ATOM 559 C CA . ARG A 1 72 ? -0.514 -6.240 10.214 1.00 96.00 72 ARG A CA 1
ATOM 560 C C . ARG A 1 72 ? -0.149 -7.087 8.993 1.00 96.00 72 ARG A C 1
ATOM 562 O O . ARG A 1 72 ? 0.702 -7.964 9.105 1.00 96.00 72 ARG A O 1
ATOM 569 N N . GLN A 1 73 ? -0.807 -6.852 7.860 1.00 97.25 73 GLN A N 1
ATOM 570 C CA . GLN A 1 73 ? -0.525 -7.497 6.581 1.00 97.25 73 GLN A CA 1
ATOM 571 C C . GLN A 1 73 ? -0.808 -6.521 5.433 1.00 97.25 73 GLN A C 1
ATOM 573 O O . GLN A 1 73 ? -1.863 -5.886 5.387 1.00 97.25 73 GLN A O 1
ATOM 578 N N . THR A 1 74 ? 0.121 -6.441 4.485 1.00 98.56 74 THR A N 1
ATOM 579 C CA . THR A 1 74 ? -0.014 -5.669 3.244 1.00 98.56 74 THR A CA 1
ATOM 580 C C . THR A 1 74 ? -0.124 -6.602 2.043 1.00 98.56 74 THR A C 1
ATOM 582 O O . THR A 1 74 ? 0.577 -7.615 1.966 1.00 98.56 74 THR A O 1
ATOM 585 N N . TRP A 1 75 ? -0.978 -6.230 1.096 1.00 98.56 75 TRP A N 1
ATOM 586 C CA . TRP A 1 75 ? -1.193 -6.883 -0.186 1.00 98.56 75 TRP A CA 1
ATOM 587 C C . TRP A 1 75 ? -0.959 -5.881 -1.311 1.00 98.56 75 TRP A C 1
ATOM 589 O O . TRP A 1 75 ? -1.691 -4.898 -1.434 1.00 98.56 75 TRP A O 1
ATOM 599 N N . LEU A 1 76 ? 0.051 -6.144 -2.133 1.00 98.62 76 LEU A N 1
ATOM 600 C CA . LEU A 1 76 ? 0.313 -5.391 -3.353 1.00 98.62 76 LEU A CA 1
ATOM 601 C C . LEU A 1 76 ? -0.630 -5.898 -4.446 1.00 98.62 76 LEU A C 1
ATOM 603 O O . LEU A 1 76 ? -0.677 -7.101 -4.702 1.00 98.62 76 LEU A O 1
ATOM 607 N N . THR A 1 77 ? -1.397 -5.004 -5.062 1.00 98.50 77 THR A N 1
ATOM 608 C CA . THR A 1 77 ? -2.331 -5.328 -6.150 1.00 98.50 77 THR A CA 1
ATOM 609 C C . THR A 1 77 ? -2.079 -4.439 -7.365 1.00 98.50 77 THR A C 1
ATOM 611 O O . THR A 1 77 ? -1.214 -3.568 -7.327 1.00 98.50 77 THR A O 1
ATOM 614 N N . HIS A 1 78 ? -2.852 -4.656 -8.433 1.00 97.44 78 HIS A N 1
ATOM 615 C CA . HIS A 1 78 ? -2.747 -3.903 -9.684 1.00 97.44 78 HIS A CA 1
ATOM 616 C C . HIS A 1 78 ? -1.339 -4.024 -10.300 1.00 97.44 78 HIS A C 1
ATOM 618 O O . HIS A 1 78 ? -0.772 -3.057 -10.787 1.00 97.44 78 HIS A O 1
ATOM 624 N N . LEU A 1 79 ? -0.758 -5.227 -10.245 1.00 97.38 79 LEU A N 1
ATOM 625 C CA . LEU A 1 79 ? 0.608 -5.495 -10.694 1.00 97.38 79 LEU A CA 1
ATOM 626 C C . LEU A 1 79 ? 0.683 -5.508 -12.227 1.00 97.38 79 LEU A C 1
ATOM 628 O O . LEU A 1 79 ? -0.127 -6.156 -12.896 1.00 97.38 79 LEU A O 1
ATOM 632 N N . SER A 1 80 ? 1.679 -4.829 -12.792 1.00 96.69 80 SER A N 1
ATOM 633 C CA . SER A 1 80 ? 2.018 -4.992 -14.205 1.00 96.69 80 SER A CA 1
ATOM 634 C C . SER A 1 80 ? 2.760 -6.310 -14.449 1.00 96.69 80 SER A C 1
ATOM 636 O O . SER A 1 80 ? 3.349 -6.906 -13.549 1.00 96.69 80 SER A O 1
ATOM 638 N N . HIS A 1 81 ? 2.826 -6.725 -15.713 1.00 96.75 81 HIS A N 1
ATOM 639 C CA . HIS A 1 81 ? 3.648 -7.868 -16.115 1.00 96.75 81 HIS A CA 1
ATOM 640 C C . HIS A 1 81 ? 5.149 -7.646 -15.847 1.00 96.75 81 HIS A C 1
ATOM 642 O O . HIS A 1 81 ? 5.885 -8.604 -15.623 1.00 96.75 81 HIS A O 1
ATOM 648 N N . GLU A 1 82 ? 5.624 -6.396 -15.871 1.00 96.94 82 GLU A N 1
ATOM 649 C CA . GLU A 1 82 ? 7.004 -6.065 -15.500 1.00 96.94 82 GLU A CA 1
ATOM 650 C C . GLU A 1 82 ? 7.228 -6.275 -13.999 1.00 96.94 82 GLU A C 1
ATOM 652 O O . GLU A 1 82 ? 8.260 -6.819 -13.603 1.00 96.94 82 GLU A O 1
ATOM 657 N N . MET A 1 83 ? 6.240 -5.913 -13.174 1.00 97.56 83 MET A N 1
ATOM 658 C CA . MET A 1 83 ? 6.269 -6.145 -11.731 1.00 97.56 83 MET A CA 1
ATOM 659 C C . MET A 1 83 ? 6.252 -7.633 -11.380 1.00 97.56 83 MET A C 1
ATOM 661 O O . MET A 1 83 ? 7.057 -8.066 -10.556 1.00 97.56 83 MET A O 1
ATOM 665 N N . ASP A 1 84 ? 5.427 -8.436 -12.054 1.00 96.62 84 ASP A N 1
ATOM 666 C CA . ASP A 1 84 ? 5.425 -9.895 -11.876 1.00 96.62 84 ASP A CA 1
ATOM 667 C C . ASP A 1 84 ? 6.801 -10.515 -12.170 1.00 96.62 84 ASP A C 1
ATOM 669 O O . ASP A 1 84 ? 7.299 -11.337 -11.395 1.00 96.62 84 ASP A O 1
ATOM 673 N N . ASN A 1 85 ? 7.454 -10.091 -13.258 1.00 97.50 85 ASN A N 1
ATOM 674 C CA . ASN A 1 85 ? 8.802 -10.558 -13.594 1.00 97.50 85 ASN A CA 1
ATOM 675 C C . ASN A 1 85 ? 9.826 -10.145 -12.531 1.00 97.50 85 ASN A C 1
ATOM 677 O O . ASN A 1 85 ? 10.689 -10.937 -12.162 1.00 97.50 85 ASN A O 1
ATOM 681 N N . TRP A 1 86 ? 9.729 -8.916 -12.022 1.00 98.12 86 TRP A N 1
ATOM 682 C CA . TRP A 1 86 ? 10.633 -8.425 -10.987 1.00 98.12 86 TRP A CA 1
ATOM 683 C C . TRP A 1 86 ? 10.477 -9.206 -9.674 1.00 98.12 86 TRP A C 1
ATOM 685 O O . TRP A 1 86 ? 11.477 -9.589 -9.063 1.00 98.12 86 TRP A O 1
ATOM 695 N N . LEU A 1 87 ? 9.243 -9.523 -9.273 1.00 97.75 87 LEU A N 1
ATOM 696 C CA . LEU A 1 87 ? 8.944 -10.313 -8.072 1.00 97.75 87 LEU A CA 1
ATOM 697 C C . LEU A 1 87 ? 9.495 -11.745 -8.125 1.00 97.75 87 LEU A C 1
ATOM 699 O O . LEU A 1 87 ? 9.729 -12.343 -7.075 1.00 97.75 87 LEU A O 1
ATOM 703 N N . ALA A 1 88 ? 9.736 -12.296 -9.318 1.00 96.69 88 ALA A N 1
ATOM 704 C CA . ALA A 1 88 ? 10.337 -13.622 -9.462 1.00 96.69 88 ALA A CA 1
ATOM 705 C C . ALA A 1 88 ? 11.773 -13.692 -8.908 1.00 96.69 88 ALA A C 1
ATOM 707 O O . ALA A 1 88 ? 12.226 -14.762 -8.500 1.00 96.69 88 ALA A O 1
ATOM 708 N N . GLU A 1 89 ? 12.478 -12.560 -8.874 1.00 97.69 89 GLU A N 1
ATOM 709 C CA . GLU A 1 89 ? 13.878 -12.467 -8.445 1.00 97.69 89 GLU A CA 1
ATOM 710 C C . GLU A 1 89 ? 14.058 -11.643 -7.161 1.00 97.69 89 GLU A C 1
ATOM 712 O O . GLU A 1 89 ? 15.119 -11.695 -6.537 1.00 97.69 89 GLU A O 1
ATOM 717 N N . ASN A 1 90 ? 13.027 -10.904 -6.740 1.00 97.94 90 ASN A N 1
ATOM 718 C CA . ASN A 1 90 ? 13.105 -9.945 -5.643 1.00 97.94 90 ASN A CA 1
ATOM 719 C C . ASN A 1 90 ? 12.029 -10.248 -4.587 1.00 97.94 90 ASN A C 1
ATOM 721 O O . ASN A 1 90 ? 10.858 -9.914 -4.785 1.00 97.94 90 ASN A O 1
ATOM 725 N N . PRO A 1 91 ? 12.397 -10.883 -3.458 1.00 96.38 91 PRO A N 1
ATOM 726 C CA . PRO A 1 91 ? 11.443 -11.169 -2.398 1.00 96.38 91 PRO A CA 1
ATOM 727 C C . PRO A 1 91 ? 10.969 -9.878 -1.722 1.00 96.38 91 PRO A C 1
ATOM 729 O O . PRO A 1 91 ? 11.739 -8.941 -1.507 1.00 96.38 91 PRO A O 1
ATOM 732 N N . LEU A 1 92 ? 9.692 -9.863 -1.349 1.00 97.94 92 LEU A N 1
ATOM 733 C CA . LEU A 1 92 ? 9.092 -8.785 -0.569 1.00 97.94 92 LEU A CA 1
ATOM 734 C C . LEU A 1 92 ? 9.465 -8.912 0.920 1.00 97.94 92 LEU A C 1
ATOM 736 O O . LEU A 1 92 ? 9.734 -10.023 1.387 1.00 97.94 92 LEU A O 1
ATOM 740 N N . PRO A 1 93 ? 9.486 -7.796 1.671 1.00 97.69 93 PRO A N 1
ATOM 741 C CA . PRO A 1 93 ? 9.735 -7.826 3.108 1.00 97.69 93 PRO A CA 1
ATOM 742 C C . PRO A 1 93 ? 8.616 -8.551 3.871 1.00 97.69 93 PRO A C 1
ATOM 744 O O . PRO A 1 93 ? 7.493 -8.704 3.384 1.00 97.69 93 PRO A O 1
ATOM 747 N N . ASP A 1 94 ? 8.919 -8.956 5.105 1.00 96.81 94 ASP A N 1
ATOM 748 C CA . ASP A 1 94 ? 7.955 -9.615 5.986 1.00 96.81 94 ASP A CA 1
ATOM 749 C C . ASP A 1 94 ? 6.675 -8.782 6.155 1.00 96.81 94 ASP A C 1
ATOM 751 O O . ASP A 1 94 ? 6.710 -7.563 6.326 1.00 96.81 94 ASP A O 1
ATOM 755 N N . GLY A 1 95 ? 5.523 -9.455 6.116 1.00 96.62 95 GLY A N 1
ATOM 756 C CA . GLY A 1 95 ? 4.216 -8.800 6.224 1.00 96.62 95 GLY A CA 1
ATOM 757 C C . GLY A 1 95 ? 3.736 -8.118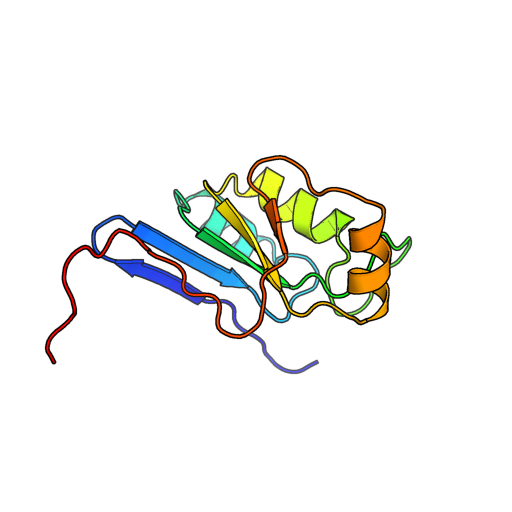 4.938 1.00 96.62 95 GLY A C 1
ATOM 758 O O . GLY A 1 95 ? 2.673 -7.498 4.957 1.00 96.62 95 GLY A O 1
ATOM 759 N N . VAL A 1 96 ? 4.453 -8.260 3.817 1.00 98.56 96 VAL A N 1
ATOM 760 C CA . VAL A 1 96 ? 4.035 -7.766 2.496 1.00 98.56 96 VAL A CA 1
ATOM 761 C C . VAL A 1 96 ? 4.002 -8.918 1.496 1.00 98.56 96 VAL A C 1
ATOM 763 O O . VAL A 1 96 ? 4.952 -9.685 1.380 1.00 98.56 96 VAL A O 1
ATOM 766 N N . LEU A 1 97 ? 2.895 -9.056 0.767 1.00 98.19 97 LEU A N 1
ATOM 767 C CA . LEU A 1 97 ? 2.711 -10.109 -0.232 1.00 98.19 97 LEU A CA 1
ATOM 768 C C . LEU A 1 97 ? 2.081 -9.546 -1.507 1.00 98.19 97 LEU A C 1
ATOM 770 O O . LEU A 1 97 ? 1.269 -8.627 -1.453 1.00 98.19 97 LEU A O 1
ATOM 774 N N . ALA A 1 98 ? 2.414 -10.135 -2.653 1.00 98.19 98 ALA A N 1
ATOM 775 C CA . ALA A 1 98 ? 1.693 -9.899 -3.898 1.00 98.19 98 ALA A CA 1
ATOM 776 C C . ALA A 1 98 ? 0.325 -10.596 -3.846 1.00 98.19 98 ALA A C 1
ATOM 778 O O . ALA A 1 98 ? 0.238 -11.790 -3.532 1.00 98.19 98 ALA A O 1
ATOM 779 N N . ALA A 1 99 ? -0.741 -9.848 -4.120 1.00 97.81 99 ALA A N 1
ATOM 780 C CA . ALA A 1 99 ? -2.078 -10.400 -4.265 1.00 97.81 99 ALA A CA 1
ATOM 781 C C . ALA A 1 99 ? -2.175 -11.239 -5.546 1.00 97.81 99 ALA A C 1
ATOM 783 O O . ALA A 1 99 ? -1.444 -11.021 -6.509 1.00 97.81 99 ALA A O 1
ATOM 784 N N . ARG A 1 100 ? -3.106 -12.195 -5.565 1.00 97.19 100 ARG A N 1
ATOM 785 C CA . ARG A 1 100 ? -3.404 -13.009 -6.751 1.00 97.19 100 ARG A CA 1
ATOM 786 C C . ARG A 1 100 ? -4.899 -13.113 -7.004 1.00 97.19 100 ARG A C 1
ATOM 788 O O . ARG A 1 100 ? -5.705 -13.043 -6.072 1.00 97.19 100 ARG A O 1
ATOM 795 N N . ASP A 1 101 ? -5.259 -13.378 -8.250 1.00 96.81 101 ASP A N 1
ATOM 796 C CA . ASP A 1 101 ? -6.645 -13.616 -8.637 1.00 96.81 101 ASP A CA 1
ATOM 797 C C . ASP A 1 101 ? -7.278 -14.745 -7.808 1.00 96.81 101 ASP A C 1
ATOM 799 O O . ASP A 1 101 ? -6.676 -15.792 -7.549 1.00 96.81 101 ASP A O 1
ATOM 803 N N . GLY A 1 102 ? -8.512 -14.514 -7.353 1.00 96.38 102 GLY A N 1
ATOM 804 C CA . GLY A 1 102 ? -9.254 -15.451 -6.503 1.00 96.38 102 GLY A CA 1
ATOM 805 C C . GLY A 1 102 ? -8.780 -15.518 -5.045 1.00 96.38 102 GLY A C 1
ATOM 806 O O . GLY A 1 102 ? -9.284 -16.341 -4.276 1.00 96.38 102 GLY A O 1
ATOM 807 N N . GLN A 1 103 ? -7.833 -14.674 -4.628 1.00 95.69 103 GLN A N 1
ATOM 808 C CA . GLN A 1 103 ? -7.396 -14.632 -3.240 1.00 95.69 103 GLN A CA 1
ATOM 809 C C . GLN A 1 103 ? -8.515 -14.171 -2.299 1.00 95.69 103 GLN A C 1
ATOM 811 O O . GLN A 1 103 ? -9.171 -13.158 -2.518 1.00 95.69 103 GLN A O 1
ATOM 816 N N . THR A 1 104 ? -8.708 -14.920 -1.213 1.00 93.88 104 THR A N 1
ATOM 817 C CA . THR A 1 104 ? -9.664 -14.587 -0.151 1.00 93.88 104 THR A CA 1
ATOM 818 C C . THR A 1 104 ? -8.916 -14.056 1.065 1.00 93.88 104 THR A C 1
ATOM 820 O O . THR A 1 104 ? -7.995 -14.710 1.557 1.00 93.88 104 THR A O 1
ATOM 823 N N . LEU A 1 105 ? -9.328 -12.888 1.563 1.00 89.69 105 LEU A N 1
ATOM 824 C CA . LEU A 1 105 ? -8.782 -12.277 2.773 1.00 89.69 105 LEU A CA 1
ATOM 825 C C . LEU A 1 105 ? -9.749 -12.485 3.939 1.00 89.69 105 LEU A C 1
ATOM 827 O O . LEU A 1 105 ? -10.912 -12.090 3.872 1.00 89.69 105 LEU A O 1
ATOM 831 N N . LEU A 1 106 ? -9.269 -13.096 5.020 1.00 81.75 106 LEU A N 1
ATOM 832 C CA . LEU A 1 106 ? -10.053 -13.279 6.239 1.00 81.75 106 LEU A CA 1
ATOM 833 C C . LEU A 1 106 ? -9.815 -12.098 7.180 1.00 81.75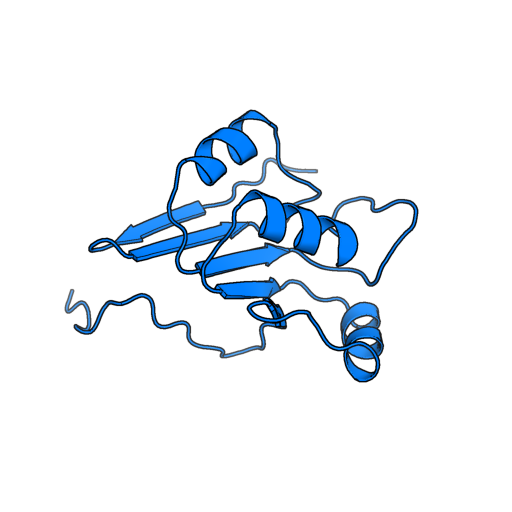 106 LEU A C 1
ATOM 835 O O . LEU A 1 106 ? -8.726 -11.929 7.720 1.00 81.75 106 LEU A O 1
ATOM 839 N N . CYS A 1 107 ? -10.858 -11.302 7.392 1.00 73.75 107 CYS A N 1
ATOM 840 C CA . CYS A 1 107 ? -10.821 -10.113 8.239 1.00 73.75 107 CYS A CA 1
ATOM 841 C C . CYS A 1 107 ? -11.562 -10.353 9.564 1.00 73.75 107 CYS A C 1
ATOM 843 O O . CYS A 1 107 ? -12.549 -9.681 9.840 1.00 73.75 107 CYS A O 1
ATOM 845 N N . GLY A 1 108 ? -11.144 -11.360 10.344 1.00 67.69 108 GLY A N 1
ATOM 846 C CA . GLY A 1 108 ? -11.634 -11.597 11.718 1.00 67.69 108 GLY A CA 1
ATOM 847 C C . GLY A 1 108 ? -13.127 -11.940 11.874 1.00 67.69 108 GLY A C 1
ATOM 848 O O . GLY A 1 108 ? -13.573 -12.295 12.963 1.00 67.69 108 GLY A O 1
ATOM 849 N N . ALA A 1 109 ? -13.917 -11.892 10.802 1.00 57.75 109 ALA A N 1
ATOM 850 C CA . ALA A 1 109 ? -15.309 -12.308 10.794 1.00 57.75 109 ALA A CA 1
ATOM 851 C C . ALA A 1 109 ? -15.386 -13.841 10.765 1.00 57.75 109 ALA A C 1
ATOM 853 O O . ALA A 1 109 ? -15.428 -14.469 9.711 1.00 57.75 109 ALA A O 1
ATOM 854 N N . HIS A 1 110 ? -15.392 -14.458 11.945 1.00 54.94 110 HIS A N 1
ATOM 855 C CA . HIS A 1 110 ? -15.589 -15.906 12.090 1.00 54.94 110 HIS A CA 1
ATOM 856 C C . HIS A 1 110 ? -17.029 -16.352 11.790 1.00 54.94 110 HIS A C 1
ATOM 858 O O . HIS A 1 110 ? -17.293 -17.550 11.715 1.00 54.94 110 HIS A O 1
ATOM 864 N N . TRP A 1 111 ? -17.954 -15.404 11.611 1.00 54.62 111 TRP A N 1
ATOM 865 C CA . TRP A 1 111 ? -19.354 -15.684 11.326 1.00 54.62 111 TRP A CA 1
ATOM 866 C C . TRP A 1 111 ? -19.727 -15.231 9.916 1.00 54.62 111 TRP A C 1
ATOM 868 O O . TRP A 1 111 ? -19.541 -14.053 9.599 1.00 54.62 111 TRP A O 1
ATOM 878 N N . PRO A 1 112 ? -20.267 -16.126 9.069 1.00 53.69 112 PRO A N 1
ATOM 879 C CA . PRO A 1 112 ? -20.856 -15.712 7.808 1.00 53.69 112 PRO A CA 1
ATOM 880 C C . PRO A 1 112 ? -22.018 -14.756 8.093 1.00 53.69 112 PRO A C 1
ATOM 882 O O . PRO A 1 112 ? -22.907 -15.056 8.892 1.00 53.69 112 PRO A O 1
ATOM 885 N N . VAL A 1 113 ? -22.008 -13.598 7.433 1.00 56.25 113 VAL A N 1
ATOM 886 C CA . VAL A 1 113 ? -23.162 -12.699 7.407 1.00 56.25 113 VAL A CA 1
ATOM 887 C C . VAL A 1 113 ? -24.283 -13.449 6.693 1.00 56.25 113 VAL A C 1
ATOM 889 O O . VAL A 1 113 ? -24.186 -13.724 5.499 1.00 56.25 113 VAL A O 1
ATOM 892 N N . THR A 1 114 ? -25.325 -13.829 7.428 1.00 52.88 114 THR A N 1
ATOM 893 C CA . THR A 1 114 ? -26.585 -14.256 6.811 1.00 52.88 114 THR A CA 1
ATOM 894 C C . THR A 1 114 ? -27.405 -12.983 6.649 1.00 5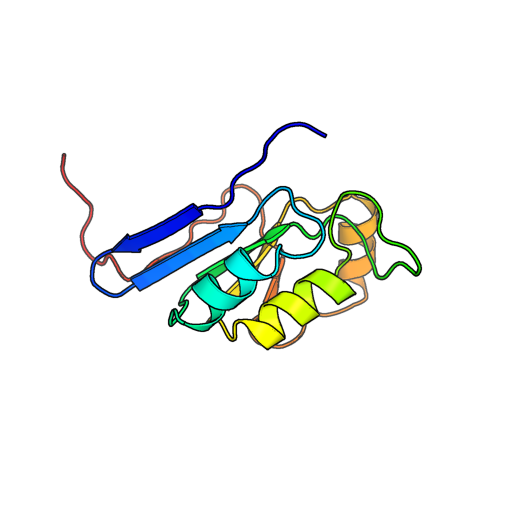2.88 114 THR A C 1
ATOM 896 O O . THR A 1 114 ? -27.738 -12.357 7.655 1.00 52.88 114 THR A O 1
ATOM 899 N N . VAL A 1 115 ? -27.618 -12.547 5.406 1.00 48.00 115 VAL A N 1
ATOM 900 C CA . VAL A 1 115 ? -28.537 -11.444 5.077 1.00 48.00 115 VAL A CA 1
ATOM 901 C C . VAL A 1 115 ? -29.944 -12.004 4.952 1.00 48.00 115 VAL A C 1
ATOM 903 O O . VAL A 1 115 ? -30.072 -13.085 4.331 1.00 48.00 115 VAL A O 1
#

InterPro domains:
  IPR036866 Ribonuclease Z/Hydroxyacylglutathione hydrolase-like [G3DSA:3.60.15.10] (1-109)
  IPR036866 Ribonuclease Z/Hydroxyacylglutathione hydrolase-like [SSF56281] (4-104)